Protein AF-A0A962NWC8-F1 (afdb_monomer)

Structure (mmCIF, N/CA/C/O backbone):
data_AF-A0A962NWC8-F1
#
_entry.id   AF-A0A962NWC8-F1
#
loop_
_atom_site.group_PDB
_atom_site.id
_atom_site.type_symbol
_atom_site.label_atom_id
_atom_site.label_alt_id
_atom_site.label_comp_id
_atom_site.label_asym_id
_atom_site.label_entity_id
_atom_site.label_seq_id
_atom_site.pdbx_PDB_ins_code
_atom_site.Cartn_x
_atom_site.Cartn_y
_atom_site.Cartn_z
_atom_site.occupancy
_atom_site.B_iso_or_equiv
_atom_site.auth_seq_id
_atom_site.auth_comp_id
_atom_site.auth_asym_id
_atom_site.auth_atom_id
_atom_site.pdbx_PDB_model_num
ATOM 1 N N . TYR A 1 1 ? -16.244 -4.162 -18.349 1.00 38.94 1 TYR A N 1
ATOM 2 C CA . TYR A 1 1 ? -16.331 -2.793 -18.890 1.00 38.94 1 TYR A CA 1
ATOM 3 C C . TYR A 1 1 ? -14.969 -2.409 -19.448 1.00 38.94 1 TYR A C 1
ATOM 5 O O . TYR A 1 1 ? -13.984 -2.564 -18.739 1.00 38.94 1 TYR A O 1
ATOM 13 N N . LEU A 1 2 ? -14.910 -2.013 -20.722 1.00 38.56 2 LEU A N 1
ATOM 14 C CA . LEU A 1 2 ? -13.687 -1.648 -21.447 1.00 38.56 2 LEU A CA 1
ATOM 15 C C . LEU A 1 2 ? -13.660 -0.122 -21.601 1.00 38.56 2 LEU A C 1
ATOM 17 O O . LEU A 1 2 ? -14.443 0.425 -22.372 1.00 38.56 2 LEU A O 1
ATOM 21 N N . LEU A 1 3 ? -12.791 0.558 -20.855 1.00 53.47 3 LEU A N 1
ATOM 22 C CA . LEU A 1 3 ? -12.426 1.950 -21.124 1.00 53.47 3 LEU A CA 1
ATOM 23 C C . LEU A 1 3 ? -11.216 1.906 -22.064 1.00 53.47 3 LEU A C 1
ATOM 25 O O . LEU A 1 3 ? -10.123 1.531 -21.648 1.00 53.47 3 LEU A O 1
ATOM 29 N N . GLY A 1 4 ? -11.449 2.165 -23.351 1.00 47.06 4 GLY A N 1
ATOM 30 C CA . GLY A 1 4 ? -10.416 2.172 -24.384 1.00 47.06 4 GLY A CA 1
ATOM 31 C C . GLY A 1 4 ? -9.864 3.577 -24.591 1.00 47.06 4 GLY A C 1
ATOM 32 O O . GLY A 1 4 ? -10.625 4.481 -24.920 1.00 47.06 4 GLY A O 1
ATOM 33 N N . ASP A 1 5 ? -8.551 3.735 -24.434 1.00 49.88 5 ASP A N 1
ATOM 34 C CA . ASP A 1 5 ? -7.811 4.939 -24.819 1.00 49.88 5 ASP A CA 1
ATOM 35 C C . ASP A 1 5 ? -6.785 4.587 -25.916 1.00 49.88 5 ASP A C 1
ATOM 37 O O . ASP A 1 5 ? -6.224 3.485 -25.942 1.00 49.88 5 ASP A O 1
ATOM 41 N N . ALA A 1 6 ? -6.571 5.502 -26.861 1.00 53.81 6 ALA A N 1
ATOM 42 C CA . ALA A 1 6 ? -5.991 5.272 -28.189 1.00 53.81 6 ALA A CA 1
ATOM 43 C C . ALA A 1 6 ? -4.457 5.063 -28.228 1.00 53.81 6 ALA A C 1
ATOM 45 O O . ALA A 1 6 ? -3.822 5.325 -29.249 1.00 53.81 6 ALA A O 1
ATOM 46 N N . LYS A 1 7 ? -3.834 4.573 -27.147 1.00 49.38 7 LYS A N 1
ATOM 47 C CA . LYS A 1 7 ? -2.367 4.388 -27.052 1.00 49.38 7 LYS A CA 1
ATOM 48 C C . LYS A 1 7 ? -1.877 2.958 -26.819 1.00 49.38 7 LYS A C 1
ATOM 50 O O . LYS A 1 7 ? -0.694 2.737 -26.580 1.00 49.38 7 LYS A O 1
ATOM 55 N N . GLY A 1 8 ? -2.754 1.977 -26.998 1.00 46.06 8 GLY A N 1
ATOM 56 C CA . GLY A 1 8 ? -2.400 0.566 -26.908 1.00 46.06 8 GLY A CA 1
ATOM 57 C C . GLY A 1 8 ? -2.704 -0.001 -25.529 1.00 46.06 8 GLY A C 1
ATOM 58 O O . GLY A 1 8 ? -2.374 0.574 -24.494 1.00 46.06 8 GLY A O 1
ATOM 59 N N . PHE A 1 9 ? -3.370 -1.152 -25.535 1.00 51.34 9 PHE A N 1
ATOM 60 C CA . PHE A 1 9 ? -3.674 -1.926 -24.343 1.00 51.34 9 PHE A CA 1
ATOM 61 C C . PHE A 1 9 ? -2.367 -2.384 -23.696 1.00 51.34 9 PHE A C 1
ATOM 63 O O . PHE A 1 9 ? -1.778 -3.387 -24.090 1.00 51.34 9 PHE A O 1
ATOM 70 N N . GLN A 1 10 ? -1.902 -1.644 -22.696 1.00 55.91 10 GLN A N 1
ATOM 71 C CA . GLN A 1 10 ? -0.877 -2.134 -21.789 1.00 55.91 10 GLN A CA 1
ATOM 72 C C . GLN A 1 10 ? -1.573 -3.137 -20.858 1.00 55.91 10 GLN A C 1
ATOM 74 O O . GLN A 1 10 ? -2.453 -2.722 -20.097 1.00 55.91 10 GLN A O 1
ATOM 79 N N . PRO A 1 11 ? -1.259 -4.447 -20.914 1.00 59.81 11 PRO A N 1
ATOM 80 C CA . PRO A 1 11 ? -1.851 -5.404 -19.993 1.00 59.8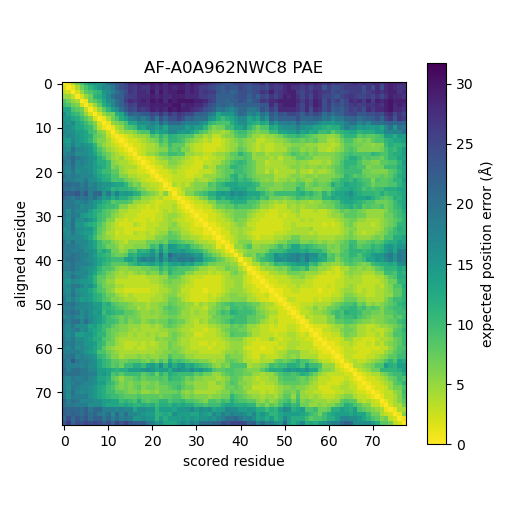1 11 PRO A CA 1
ATOM 81 C C . PRO A 1 11 ? -1.460 -5.006 -18.571 1.00 59.81 11 PRO A C 1
ATOM 83 O O . PRO A 1 11 ? -0.291 -5.058 -18.192 1.00 59.81 11 PRO A O 1
ATOM 86 N N . LEU A 1 12 ? -2.453 -4.573 -17.797 1.00 66.00 12 LEU A N 1
ATOM 87 C CA . LEU A 1 12 ? -2.293 -4.210 -16.399 1.00 66.00 12 LEU A CA 1
ATOM 88 C C . LEU A 1 12 ? -2.062 -5.498 -15.608 1.00 66.00 12 LEU A C 1
ATOM 90 O O . LEU A 1 12 ? -3.006 -6.198 -15.248 1.00 66.00 12 LEU A O 1
ATOM 94 N N . LYS A 1 13 ? -0.796 -5.870 -15.415 1.00 73.31 13 LYS A N 1
ATOM 95 C CA . LYS A 1 13 ? -0.438 -7.055 -14.640 1.00 73.31 13 LYS A CA 1
ATOM 96 C C . LYS A 1 13 ? -0.263 -6.665 -13.184 1.00 73.31 13 LYS A C 1
ATOM 98 O O . LYS A 1 13 ? 0.521 -5.778 -12.857 1.00 73.31 13 LYS A O 1
ATOM 103 N N . PHE A 1 14 ? -0.978 -7.366 -12.321 1.00 81.56 14 PHE A N 1
ATOM 104 C CA . PHE A 1 14 ? -0.832 -7.262 -10.880 1.00 81.56 14 PHE A CA 1
ATOM 105 C C . PHE A 1 14 ? -0.388 -8.612 -10.345 1.00 81.56 14 PHE A C 1
ATOM 107 O O . PHE A 1 14 ? -0.928 -9.647 -10.736 1.00 81.56 14 PHE A O 1
ATOM 114 N N . ILE A 1 15 ? 0.594 -8.588 -9.458 1.00 83.88 15 ILE A N 1
ATOM 115 C CA . ILE A 1 15 ? 1.030 -9.740 -8.687 1.00 83.88 15 ILE A CA 1
ATOM 116 C C . ILE A 1 15 ? 0.599 -9.482 -7.253 1.00 83.88 15 ILE A C 1
ATOM 118 O O . ILE A 1 15 ? 0.887 -8.434 -6.682 1.00 83.88 15 ILE A O 1
ATOM 122 N N . VAL A 1 16 ? -0.132 -10.431 -6.685 1.00 85.88 16 VAL A N 1
ATOM 123 C CA . VAL A 1 16 ? -0.460 -10.404 -5.265 1.00 85.88 16 VAL A CA 1
ATOM 124 C C . VAL A 1 16 ? 0.748 -10.969 -4.525 1.00 85.88 16 VAL A C 1
ATOM 126 O O . VAL A 1 16 ? 1.017 -12.163 -4.618 1.00 85.88 16 VAL A O 1
ATOM 129 N N . ASP A 1 17 ? 1.484 -10.104 -3.831 1.00 82.25 17 ASP A N 1
ATOM 130 C CA . ASP A 1 17 ? 2.656 -10.479 -3.028 1.00 82.25 17 ASP A CA 1
ATOM 131 C C . ASP A 1 17 ? 2.241 -11.248 -1.760 1.00 82.25 17 ASP A C 1
ATOM 133 O O . ASP A 1 17 ? 3.005 -12.059 -1.245 1.00 82.25 17 ASP A O 1
ATOM 137 N N . GLY A 1 18 ? 1.025 -11.011 -1.259 1.00 86.44 18 GLY A N 1
ATOM 138 C CA . GLY A 1 18 ? 0.486 -11.679 -0.075 1.00 86.44 18 GLY A CA 1
ATOM 139 C C . GLY A 1 18 ? -0.200 -10.708 0.875 1.00 86.44 18 GLY A C 1
ATOM 140 O O . GLY A 1 18 ? -0.488 -9.571 0.518 1.00 86.44 18 GLY A O 1
ATOM 141 N N . VAL A 1 19 ? -0.501 -11.164 2.088 1.00 87.62 19 VAL A N 1
ATOM 142 C CA . VAL A 1 19 ? -1.084 -10.325 3.142 1.00 87.62 19 VAL A CA 1
ATOM 143 C C . VAL A 1 19 ? 0.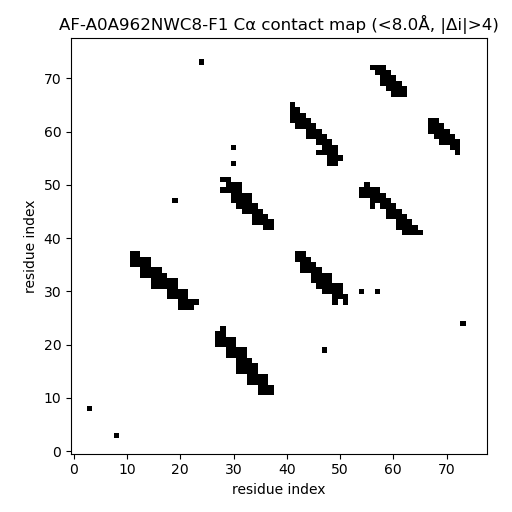018 -9.941 4.125 1.00 87.62 19 VAL A C 1
ATOM 145 O O . VAL A 1 19 ? 0.727 -10.805 4.631 1.00 87.62 19 VAL A O 1
ATOM 148 N N . GLU A 1 20 ? 0.147 -8.650 4.394 1.00 85.81 20 GLU A N 1
ATOM 149 C CA . GLU A 1 20 ? 1.131 -8.050 5.286 1.00 85.81 20 GLU A CA 1
ATOM 150 C C . GLU A 1 20 ? 0.399 -7.288 6.397 1.00 85.81 20 GLU A C 1
ATOM 152 O O . GLU A 1 20 ? -0.586 -6.590 6.153 1.00 85.81 20 GLU A O 1
ATOM 157 N N . LYS A 1 21 ? 0.843 -7.4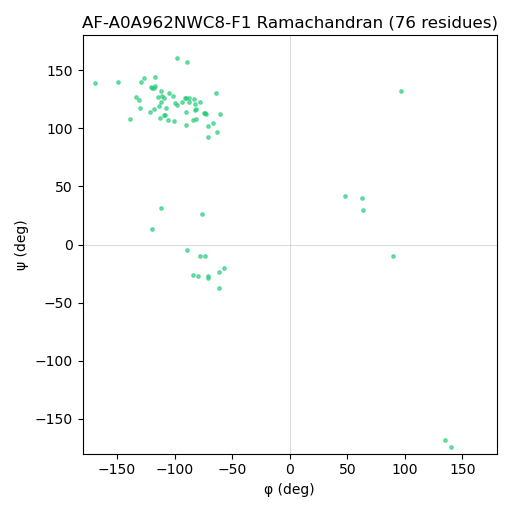38 7.646 1.00 85.88 21 LYS A N 1
ATOM 158 C CA . LYS A 1 21 ? 0.252 -6.717 8.778 1.00 85.88 21 LYS A CA 1
ATOM 159 C C . LYS A 1 21 ? 0.857 -5.322 8.846 1.00 85.88 21 LYS A C 1
ATOM 161 O O . LYS A 1 21 ? 2.054 -5.187 9.087 1.00 85.88 21 LYS A O 1
ATOM 166 N N . ILE A 1 22 ? 0.033 -4.295 8.656 1.00 81.38 22 ILE A N 1
ATOM 167 C CA . ILE A 1 22 ? 0.443 -2.898 8.802 1.00 81.38 22 ILE A CA 1
ATOM 168 C C . ILE A 1 22 ? -0.112 -2.344 10.106 1.00 81.38 22 ILE A C 1
ATOM 170 O O . ILE A 1 22 ? -1.302 -2.444 10.407 1.00 81.38 22 ILE A O 1
ATOM 174 N N . LYS A 1 23 ? 0.778 -1.722 10.876 1.00 77.81 23 LYS A N 1
ATOM 175 C CA . LYS A 1 23 ? 0.419 -0.981 12.076 1.00 77.81 23 LYS A CA 1
ATOM 176 C C . LYS A 1 23 ? -0.007 0.426 11.675 1.00 77.81 23 LYS A C 1
ATOM 178 O O . LYS A 1 23 ? 0.827 1.242 11.294 1.00 77.81 23 LYS A O 1
ATOM 183 N N . ILE A 1 24 ? -1.304 0.692 11.751 1.00 74.88 24 ILE A N 1
ATOM 184 C CA . ILE A 1 24 ? -1.876 2.026 11.577 1.00 74.88 24 ILE A CA 1
ATOM 185 C C . ILE A 1 24 ? -2.133 2.657 12.956 1.00 74.88 24 ILE A C 1
ATOM 187 O O . ILE A 1 24 ? -2.244 1.942 13.954 1.00 74.88 24 ILE A O 1
ATOM 191 N N . PRO A 1 25 ? -2.271 3.991 13.056 1.00 70.25 25 PRO A N 1
ATOM 192 C CA . PRO A 1 25 ? -2.583 4.659 14.326 1.00 70.25 25 PRO A CA 1
ATOM 193 C C . PRO A 1 25 ? -3.882 4.166 14.986 1.00 70.25 25 PRO A C 1
ATOM 195 O O . PRO A 1 25 ? -4.074 4.336 16.184 1.00 70.25 25 PRO A O 1
ATOM 198 N N . TYR A 1 26 ? -4.767 3.548 14.200 1.00 66.00 26 TYR A N 1
ATOM 199 C CA . TYR A 1 26 ? -6.043 2.990 14.640 1.00 66.00 26 TYR A CA 1
ATOM 200 C C . TYR A 1 26 ? -5.958 1.516 15.102 1.00 66.00 26 TYR A C 1
ATOM 202 O O . TYR A 1 26 ? -6.949 0.968 15.574 1.00 66.00 26 TYR A O 1
ATOM 210 N N . GLY A 1 27 ? -4.797 0.857 14.974 1.00 77.38 27 GLY A N 1
ATOM 211 C CA . GLY A 1 27 ? -4.601 -0.556 15.324 1.00 77.38 27 GLY A CA 1
ATOM 212 C C . GLY A 1 27 ? -3.715 -1.315 14.331 1.00 77.38 27 GLY A C 1
ATOM 213 O O . GLY A 1 27 ? -3.149 -0.745 13.404 1.00 77.38 27 GLY A O 1
ATOM 214 N N . GLU A 1 28 ? -3.580 -2.626 14.509 1.00 83.69 28 GLU A N 1
ATOM 215 C CA . GLU A 1 28 ? -2.928 -3.488 13.517 1.00 83.69 28 GLU A CA 1
ATOM 216 C C . GLU A 1 28 ? -3.975 -4.031 12.551 1.00 83.69 28 GLU A C 1
ATOM 218 O O . GLU A 1 28 ? -4.972 -4.618 12.974 1.00 83.69 28 GLU A O 1
ATOM 223 N N . ILE A 1 29 ? -3.755 -3.832 11.252 1.00 85.38 29 ILE A N 1
ATOM 224 C CA . ILE A 1 29 ? -4.658 -4.314 10.212 1.00 85.38 29 ILE A CA 1
ATOM 225 C C . ILE A 1 29 ? -3.915 -5.143 9.173 1.00 85.38 29 ILE A C 1
ATOM 227 O O . ILE A 1 29 ? -2.773 -4.869 8.807 1.00 85.38 29 ILE A O 1
ATOM 231 N N . GLU A 1 30 ? -4.586 -6.179 8.687 1.00 87.75 30 GLU A N 1
ATOM 232 C CA . GLU A 1 30 ? -4.088 -7.028 7.614 1.00 87.75 30 GLU A CA 1
ATOM 233 C C . GLU A 1 30 ? -4.340 -6.363 6.259 1.00 87.75 30 GLU A C 1
A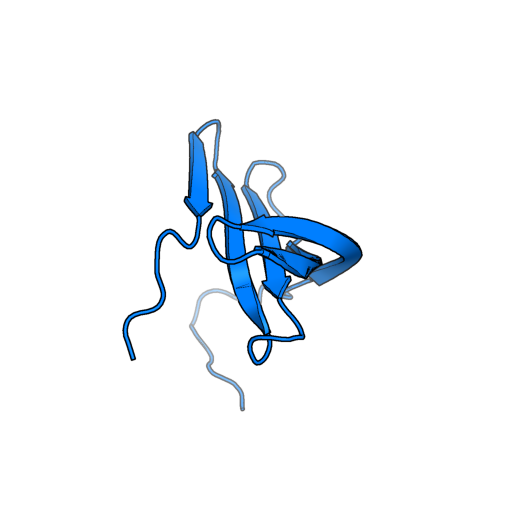TOM 235 O O . GLU A 1 30 ? -5.488 -6.158 5.847 1.00 87.75 30 GLU A O 1
ATOM 240 N N . ALA A 1 31 ? -3.255 -6.039 5.559 1.00 88.56 31 ALA A N 1
ATOM 241 C CA . ALA A 1 31 ? -3.273 -5.404 4.256 1.00 88.56 31 ALA A CA 1
ATOM 242 C C . ALA A 1 31 ? -2.715 -6.335 3.175 1.00 88.56 31 ALA A C 1
ATOM 244 O O . ALA A 1 31 ? -1.618 -6.864 3.276 1.00 88.56 31 ALA A O 1
ATOM 245 N N . LEU A 1 32 ? -3.473 -6.540 2.107 1.00 89.38 32 LEU A N 1
ATOM 246 C CA . LEU A 1 32 ? -3.055 -7.285 0.931 1.00 89.38 32 LEU A CA 1
ATOM 247 C C . LEU A 1 32 ? -2.060 -6.446 0.122 1.00 89.38 32 LEU A C 1
ATOM 249 O O . LEU A 1 32 ? -2.443 -5.420 -0.441 1.00 89.38 32 LEU A O 1
ATOM 253 N N . LYS A 1 33 ? -0.807 -6.892 0.052 1.00 89.75 33 LYS A N 1
ATOM 254 C CA . LYS A 1 33 ? 0.233 -6.319 -0.795 1.00 89.75 33 LYS A CA 1
ATOM 255 C C . LYS A 1 33 ? 0.032 -6.775 -2.241 1.00 89.75 33 LYS A C 1
ATOM 257 O O . LYS A 1 33 ? 0.001 -7.971 -2.543 1.00 89.75 33 LYS A O 1
ATOM 262 N N . VAL A 1 34 ? -0.102 -5.811 -3.140 1.00 88.00 34 VAL A N 1
ATOM 263 C CA . VAL A 1 34 ? -0.308 -6.006 -4.574 1.00 88.00 34 VAL A CA 1
ATOM 264 C C . VAL A 1 34 ? 0.698 -5.153 -5.329 1.00 88.00 34 VAL A C 1
ATOM 266 O O . VAL A 1 34 ? 0.671 -3.928 -5.244 1.00 88.00 34 VAL A O 1
ATOM 269 N N . THR A 1 35 ? 1.570 -5.795 -6.096 1.00 85.31 35 THR A N 1
ATOM 270 C CA . THR A 1 35 ? 2.569 -5.132 -6.932 1.00 85.31 35 THR A CA 1
ATOM 271 C C . THR A 1 35 ? 2.077 -5.080 -8.374 1.00 85.31 35 THR A C 1
ATOM 273 O O . THR A 1 35 ? 1.795 -6.100 -9.001 1.00 85.31 35 THR A O 1
ATOM 276 N N . ARG A 1 36 ? 1.975 -3.878 -8.931 1.00 83.44 36 ARG A N 1
ATOM 277 C CA . ARG A 1 36 ? 1.705 -3.640 -10.346 1.00 83.44 36 ARG A CA 1
ATOM 278 C C . ARG A 1 36 ? 3.007 -3.760 -11.130 1.00 83.44 36 ARG A C 1
ATOM 280 O O . ARG A 1 36 ? 3.955 -3.013 -10.892 1.00 83.44 36 ARG A O 1
ATOM 287 N N . ILE A 1 37 ? 3.023 -4.679 -12.088 1.00 74.25 37 ILE A N 1
ATOM 288 C CA . ILE A 1 37 ? 4.139 -4.885 -13.007 1.00 74.25 37 ILE A CA 1
ATOM 289 C C . ILE A 1 37 ? 3.915 -4.005 -14.233 1.00 74.25 37 ILE A C 1
ATOM 291 O O . ILE A 1 37 ? 2.971 -4.216 -15.000 1.00 74.25 37 ILE A O 1
ATOM 295 N N . HIS A 1 38 ? 4.785 -3.016 -14.416 1.00 70.88 38 HIS A N 1
ATOM 296 C CA . HIS A 1 38 ? 4.865 -2.257 -15.658 1.00 70.88 38 HIS A CA 1
ATOM 297 C C . HIS A 1 38 ? 5.834 -2.931 -16.633 1.00 70.88 38 HIS A C 1
ATOM 299 O O . HIS A 1 38 ? 6.705 -3.701 -16.240 1.00 70.88 38 HIS A O 1
ATOM 305 N N . HIS A 1 39 ? 5.667 -2.649 -17.927 1.00 66.31 39 HIS A N 1
ATOM 306 C CA . HIS A 1 39 ? 6.613 -3.090 -18.955 1.00 66.31 39 HIS A CA 1
ATOM 307 C C . HIS A 1 39 ? 7.942 -2.318 -18.872 1.00 66.31 39 HIS A C 1
ATOM 309 O O . HIS A 1 39 ? 8.992 -2.846 -19.219 1.00 66.31 39 HIS A O 1
ATOM 315 N N . SER A 1 40 ? 7.891 -1.073 -18.395 1.00 64.75 40 SER A N 1
ATOM 316 C CA . SER A 1 40 ? 9.061 -0.243 -18.109 1.00 64.75 40 SER A CA 1
ATOM 317 C C . SER A 1 40 ? 9.612 -0.596 -16.730 1.00 64.75 40 SER A C 1
ATOM 319 O O . SER A 1 40 ? 8.868 -0.543 -15.750 1.00 64.75 40 SER A O 1
ATOM 321 N N . ALA A 1 41 ? 10.899 -0.943 -16.654 1.00 65.00 41 ALA A N 1
ATOM 322 C CA . ALA A 1 41 ? 11.570 -1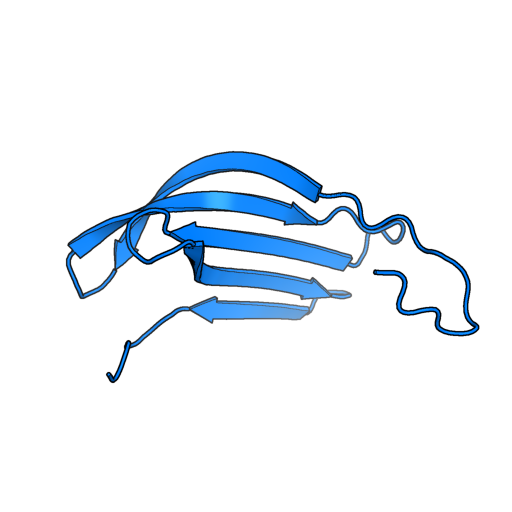.289 -15.398 1.00 65.00 41 ALA A CA 1
ATOM 323 C C . ALA A 1 41 ? 11.581 -0.124 -14.391 1.00 65.00 41 ALA A C 1
ATOM 325 O O . ALA A 1 41 ? 11.629 -0.353 -13.186 1.00 65.00 41 ALA A O 1
ATOM 326 N N . ASP A 1 42 ? 11.463 1.106 -14.889 1.00 67.69 42 ASP A N 1
ATOM 327 C CA . ASP A 1 42 ? 11.552 2.345 -14.113 1.00 67.69 42 ASP A CA 1
ATOM 328 C C . ASP A 1 42 ? 10.279 2.672 -13.324 1.00 67.69 42 ASP A C 1
ATOM 330 O O . ASP A 1 42 ? 10.280 3.591 -12.506 1.00 67.69 42 ASP A O 1
ATOM 334 N N . ARG A 1 43 ? 9.180 1.938 -13.565 1.00 73.75 43 ARG A N 1
ATOM 335 C CA . ARG A 1 43 ? 7.880 2.182 -12.932 1.00 73.75 43 ARG A CA 1
ATOM 336 C C . ARG A 1 43 ? 7.399 0.966 -12.160 1.00 73.75 43 ARG A C 1
ATOM 338 O O . ARG A 1 43 ? 7.043 -0.054 -12.743 1.00 73.75 43 ARG A O 1
ATOM 345 N N . GLN A 1 44 ? 7.301 1.083 -10.845 1.00 79.44 44 GLN A N 1
ATOM 346 C CA . GLN A 1 44 ? 6.692 0.059 -9.998 1.00 79.44 44 GLN A CA 1
ATOM 347 C C . GLN A 1 44 ? 5.657 0.700 -9.090 1.00 79.44 44 GLN A C 1
ATOM 349 O O . GLN A 1 44 ? 5.853 1.794 -8.576 1.00 79.44 44 GLN A O 1
ATOM 354 N N . THR A 1 45 ? 4.521 0.041 -8.886 1.00 84.25 45 THR A N 1
ATOM 355 C CA . THR A 1 45 ? 3.528 0.520 -7.919 1.00 84.25 45 THR A CA 1
ATOM 356 C C . THR A 1 45 ? 3.110 -0.619 -7.020 1.00 84.25 45 THR A C 1
ATOM 358 O O . THR A 1 45 ? 2.661 -1.653 -7.497 1.00 84.25 45 THR A O 1
ATOM 361 N N . GLN A 1 46 ? 3.253 -0.433 -5.721 1.00 88.38 46 GLN A N 1
ATOM 362 C CA . GLN A 1 46 ? 2.862 -1.372 -4.689 1.00 88.38 46 GLN A CA 1
ATOM 363 C C . GLN A 1 46 ? 1.689 -0.785 -3.914 1.00 88.38 46 GLN A C 1
ATOM 365 O O . GLN A 1 46 ? 1.713 0.372 -3.505 1.00 88.38 46 GLN A O 1
ATOM 370 N N . PHE A 1 47 ? 0.657 -1.588 -3.718 1.00 88.56 47 PHE A N 1
ATOM 371 C CA . PHE A 1 47 ? -0.545 -1.227 -2.985 1.00 88.56 47 PHE A CA 1
ATOM 372 C C . PHE A 1 47 ? -0.689 -2.162 -1.796 1.00 88.56 47 PHE A C 1
ATOM 374 O O . PHE A 1 47 ? -0.565 -3.370 -1.954 1.00 88.56 47 PHE A O 1
ATOM 381 N N . TRP A 1 48 ? -1.002 -1.618 -0.630 1.00 89.44 48 TRP A N 1
ATOM 382 C CA . TRP A 1 48 ? -1.378 -2.372 0.557 1.00 89.44 48 TRP A CA 1
ATOM 383 C C . TRP A 1 48 ? -2.845 -2.081 0.846 1.00 89.44 48 TRP A C 1
ATOM 385 O O . TRP A 1 48 ? -3.201 -0.970 1.238 1.00 89.44 48 TRP A O 1
ATOM 395 N N . LEU A 1 49 ? -3.697 -3.076 0.622 1.00 86.62 49 LEU A N 1
ATOM 396 C CA . LEU A 1 49 ? -5.154 -2.955 0.681 1.00 86.62 49 LEU A CA 1
ATOM 397 C C . LEU A 1 49 ? -5.687 -3.666 1.924 1.00 86.62 49 LEU A C 1
ATOM 399 O O . LEU A 1 49 ? -5.644 -4.892 2.008 1.00 86.62 49 LEU A O 1
ATOM 403 N N . ALA A 1 50 ? -6.206 -2.925 2.891 1.00 87.06 50 ALA A N 1
ATOM 404 C CA . ALA A 1 50 ? -6.728 -3.489 4.127 1.00 87.06 50 ALA A CA 1
ATOM 405 C C . ALA A 1 50 ? -8.064 -4.206 3.913 1.00 87.06 50 ALA A C 1
ATOM 407 O O . ALA A 1 50 ? -9.088 -3.564 3.679 1.00 87.06 50 ALA A O 1
ATOM 408 N N . LYS A 1 51 ? -8.084 -5.537 4.061 1.00 80.62 51 LYS A N 1
ATOM 409 C CA . LYS A 1 51 ? -9.316 -6.329 3.889 1.00 80.62 51 LYS A CA 1
ATOM 410 C C . LYS A 1 51 ? -10.404 -5.931 4.888 1.00 80.62 51 LYS A C 1
ATOM 412 O O . LYS A 1 51 ? -11.567 -5.875 4.512 1.00 80.62 51 LYS A O 1
ATOM 417 N N . SER A 1 52 ? -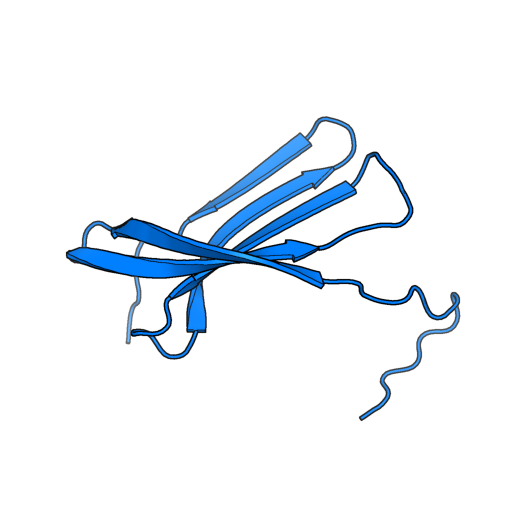10.029 -5.610 6.127 1.00 81.81 52 SER A N 1
ATOM 418 C CA . SER A 1 52 ? -10.986 -5.236 7.179 1.00 81.81 52 SER A CA 1
ATOM 419 C C . SER A 1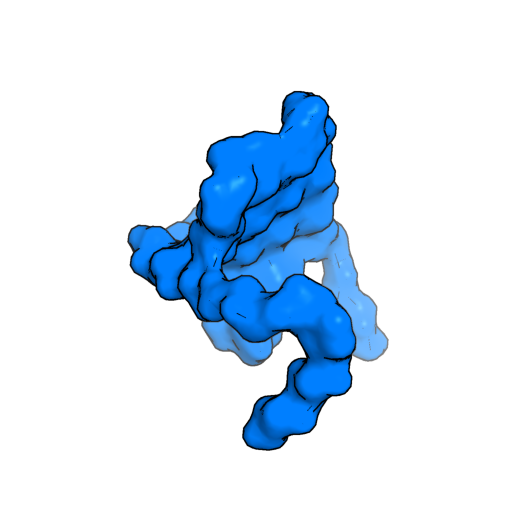 52 ? -11.594 -3.838 7.007 1.00 81.81 52 SER A C 1
ATOM 421 O O . SER A 1 52 ? -12.522 -3.504 7.734 1.00 81.81 52 SER A O 1
ATOM 423 N N . LEU A 1 53 ? -11.083 -3.027 6.072 1.00 78.38 53 LEU A N 1
ATOM 424 C CA . LEU A 1 53 ? -11.608 -1.700 5.725 1.00 78.38 53 LEU A CA 1
ATOM 425 C C . LEU A 1 53 ? -12.221 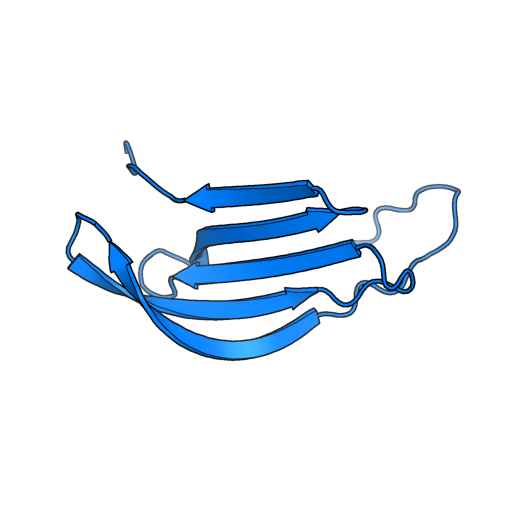-1.696 4.314 1.00 78.38 53 LEU A C 1
ATOM 427 O O . LEU A 1 53 ? -12.115 -0.702 3.613 1.00 78.38 53 LEU A O 1
ATOM 431 N N . ASP A 1 54 ? -12.790 -2.810 3.847 1.00 79.19 54 ASP A N 1
ATOM 432 C CA . ASP A 1 54 ? -13.342 -2.919 2.484 1.00 79.19 54 ASP A CA 1
ATOM 433 C C . ASP A 1 54 ? -12.284 -2.742 1.376 1.00 79.19 54 ASP A C 1
ATOM 435 O O . ASP A 1 54 ? -12.528 -2.128 0.339 1.00 79.19 54 ASP A O 1
ATOM 439 N N . TYR A 1 55 ? -11.088 -3.309 1.580 1.00 79.38 55 TYR A N 1
ATOM 440 C CA . TYR A 1 55 ? -9.936 -3.183 0.672 1.00 79.38 55 TYR A CA 1
ATOM 441 C C . TYR A 1 55 ? -9.415 -1.748 0.531 1.00 79.38 55 TYR A C 1
ATOM 443 O O . TYR A 1 55 ? -8.846 -1.387 -0.501 1.00 79.38 55 TYR A O 1
ATOM 451 N N . LEU A 1 56 ? -9.556 -0.928 1.575 1.00 82.88 56 LEU A N 1
ATOM 452 C CA . LEU A 1 56 ? -9.044 0.438 1.551 1.00 82.88 56 LEU A CA 1
ATOM 453 C C . LEU A 1 56 ? -7.512 0.435 1.431 1.00 82.88 56 LEU A C 1
ATOM 455 O O . LEU A 1 56 ? -6.840 -0.271 2.192 1.00 82.88 56 LEU A O 1
ATOM 459 N N . PRO A 1 57 ? -6.930 1.210 0.504 1.00 83.12 57 PRO A N 1
ATOM 460 C CA . PRO A 1 57 ? -5.486 1.341 0.405 1.00 83.12 57 PRO A CA 1
ATOM 461 C C . PRO A 1 57 ? -4.951 2.056 1.651 1.00 83.12 57 PRO A C 1
ATOM 463 O O . PRO A 1 57 ? -5.102 3.266 1.800 1.00 83.12 57 PRO A O 1
ATOM 466 N N . VAL A 1 58 ? -4.327 1.304 2.560 1.00 85.69 58 VAL A N 1
ATOM 467 C CA . VAL A 1 58 ? -3.678 1.858 3.762 1.00 85.69 58 VAL A CA 1
ATOM 468 C C . VAL A 1 58 ? -2.308 2.436 3.442 1.00 85.69 58 VAL A C 1
ATOM 470 O O . VAL A 1 58 ? -1.844 3.351 4.119 1.00 85.69 58 VAL A O 1
ATOM 473 N N . LYS A 1 59 ? -1.667 1.905 2.400 1.00 86.31 59 LYS A N 1
ATOM 474 C CA . LYS A 1 59 ? -0.384 2.373 1.896 1.00 86.31 59 LYS A CA 1
ATOM 475 C C . LYS A 1 59 ? -0.304 2.140 0.397 1.00 86.31 59 LYS A C 1
ATOM 477 O O . LYS A 1 59 ? -0.731 1.101 -0.102 1.00 86.31 59 LYS A O 1
ATOM 482 N N . VAL A 1 60 ? 0.256 3.097 -0.322 1.00 88.31 60 VAL A N 1
ATOM 483 C CA . VAL A 1 60 ? 0.586 2.984 -1.739 1.00 88.31 60 VAL A CA 1
ATOM 484 C C . VAL A 1 60 ? 1.992 3.519 -1.915 1.00 88.31 60 VAL A C 1
ATOM 486 O O . VAL A 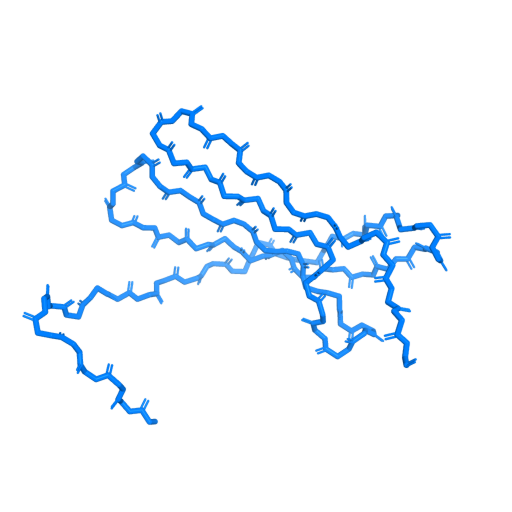1 60 ? 2.291 4.625 -1.479 1.00 88.31 60 VAL A O 1
ATOM 489 N N . VAL A 1 61 ? 2.859 2.733 -2.534 1.00 87.62 61 VAL A N 1
ATOM 490 C CA . VAL A 1 61 ? 4.219 3.142 -2.874 1.00 87.62 61 VAL A CA 1
ATOM 491 C C . VAL A 1 61 ? 4.343 3.085 -4.381 1.00 87.62 61 VAL A C 1
ATOM 493 O O . VAL A 1 61 ? 4.218 2.021 -4.977 1.00 87.62 61 VAL A O 1
ATOM 496 N N . GLN A 1 62 ? 4.581 4.227 -5.005 1.00 86.69 62 GLN A N 1
ATOM 497 C CA . GLN A 1 62 ? 4.868 4.321 -6.425 1.00 86.69 62 GLN A CA 1
ATOM 498 C C . GLN A 1 62 ? 6.321 4.738 -6.609 1.00 86.69 62 GLN A C 1
ATOM 500 O O . GLN A 1 62 ? 6.765 5.723 -6.033 1.00 86.69 62 GLN A O 1
ATOM 505 N N . MET A 1 63 ? 7.054 3.984 -7.409 1.00 85.19 63 MET A N 1
ATOM 506 C CA . MET A 1 63 ? 8.429 4.253 -7.802 1.00 85.19 63 MET A CA 1
ATOM 507 C C . MET A 1 63 ? 8.407 4.596 -9.289 1.00 85.19 63 MET A C 1
ATOM 509 O O . MET A 1 63 ? 7.885 3.806 -10.075 1.00 85.19 63 MET A O 1
ATOM 513 N N . ASP A 1 64 ? 8.901 5.774 -9.654 1.00 81.44 64 ASP A N 1
ATOM 514 C CA . ASP A 1 64 ? 8.884 6.320 -11.014 1.00 81.44 64 ASP A CA 1
ATOM 515 C C . ASP A 1 64 ? 10.233 6.995 -11.289 1.00 81.44 64 ASP A C 1
ATOM 517 O O . ASP A 1 64 ? 10.505 8.036 -10.701 1.00 81.44 64 ASP A O 1
ATOM 521 N N . ASP A 1 65 ? 11.091 6.401 -12.123 1.00 72.88 65 ASP A N 1
ATOM 522 C CA . ASP A 1 65 ? 12.344 7.019 -12.612 1.00 72.88 65 ASP A CA 1
ATOM 523 C C . ASP A 1 65 ? 13.208 7.652 -11.488 1.00 72.88 65 ASP A C 1
ATOM 525 O O . ASP A 1 65 ? 13.716 8.766 -11.583 1.00 72.88 65 ASP A O 1
ATOM 529 N N . GLY A 1 66 ? 13.315 6.953 -10.349 1.00 73.94 66 GLY A N 1
ATOM 530 C CA . GLY A 1 66 ? 14.053 7.405 -9.159 1.00 73.94 66 GLY A CA 1
ATOM 531 C C . GLY A 1 66 ? 13.247 8.225 -8.140 1.00 73.94 66 GLY A C 1
ATOM 532 O O . GLY A 1 66 ? 13.715 8.426 -7.018 1.00 73.94 66 GLY A O 1
ATOM 533 N N . ALA A 1 67 ? 12.025 8.646 -8.463 1.00 78.56 67 ALA A N 1
ATOM 534 C CA . ALA A 1 67 ? 11.098 9.263 -7.519 1.00 78.56 67 ALA A CA 1
ATOM 535 C C . ALA A 1 67 ? 10.263 8.195 -6.798 1.00 78.56 67 ALA A C 1
ATOM 537 O O . ALA A 1 67 ? 9.603 7.369 -7.426 1.00 78.56 67 ALA A O 1
ATOM 538 N N . ILE A 1 68 ? 10.268 8.220 -5.463 1.00 82.75 68 ILE A N 1
ATOM 539 C CA . ILE A 1 68 ? 9.459 7.325 -4.629 1.00 82.75 68 ILE A CA 1
ATOM 540 C C . ILE A 1 68 ? 8.353 8.147 -3.973 1.00 82.75 68 ILE A C 1
ATOM 542 O O . ILE A 1 68 ? 8.602 8.967 -3.092 1.00 82.75 68 ILE A O 1
ATOM 546 N N . TYR A 1 69 ? 7.118 7.898 -4.384 1.00 83.38 69 TYR A N 1
ATOM 547 C CA . TYR A 1 69 ? 5.916 8.468 -3.797 1.00 83.38 69 TYR A CA 1
ATOM 548 C C . TYR A 1 69 ? 5.320 7.461 -2.828 1.00 83.38 69 TYR A C 1
ATOM 550 O O . TYR A 1 69 ? 4.951 6.357 -3.219 1.00 83.38 69 TYR A O 1
ATOM 558 N N . THR A 1 70 ? 5.213 7.843 -1.561 1.00 84.69 70 THR A N 1
ATOM 559 C CA . THR A 1 70 ? 4.544 7.035 -0.541 1.00 84.69 70 THR A CA 1
ATOM 560 C C . THR A 1 70 ? 3.292 7.768 -0.093 1.00 84.69 70 THR A C 1
ATOM 562 O O . THR A 1 70 ? 3.364 8.891 0.396 1.00 84.69 70 THR A O 1
ATOM 565 N N . ILE A 1 71 ? 2.141 7.139 -0.294 1.00 83.38 71 ILE A N 1
ATOM 566 C CA . ILE A 1 71 ? 0.843 7.604 0.183 1.00 83.38 71 ILE A CA 1
ATOM 567 C C . ILE A 1 71 ? 0.457 6.674 1.317 1.00 83.38 71 ILE A C 1
ATOM 569 O O . ILE A 1 71 ? 0.298 5.473 1.112 1.00 83.38 71 ILE A O 1
ATOM 573 N N . GLU A 1 72 ? 0.317 7.220 2.513 1.00 81.94 72 GLU A N 1
ATOM 574 C CA . GLU A 1 72 ? -0.108 6.478 3.693 1.00 81.94 72 GLU A CA 1
ATOM 575 C C . GLU A 1 72 ? -1.428 7.051 4.186 1.00 81.94 72 GLU A C 1
ATOM 577 O O . GLU A 1 72 ? -1.629 8.268 4.233 1.00 81.94 72 GLU A O 1
ATOM 582 N N . LEU A 1 73 ? -2.350 6.160 4.535 1.00 74.12 73 LEU A N 1
ATOM 583 C CA . LEU A 1 73 ? -3.628 6.548 5.098 1.00 74.12 73 LEU A CA 1
ATOM 584 C C . LEU A 1 73 ? -3.399 7.078 6.517 1.00 74.12 73 LEU A C 1
ATOM 586 O O . LEU A 1 73 ? -3.215 6.308 7.458 1.00 74.12 73 LEU A O 1
ATOM 590 N N . GLN A 1 74 ? -3.418 8.402 6.668 1.00 71.19 74 GLN A N 1
ATOM 591 C CA . GLN A 1 74 ? -3.241 9.047 7.973 1.00 71.19 74 GLN A CA 1
ATOM 592 C C . GLN A 1 74 ? -4.537 9.144 8.785 1.00 71.19 74 GLN A C 1
ATOM 594 O O . GLN A 1 74 ? -4.492 9.168 10.012 1.00 71.19 74 GLN A O 1
ATOM 599 N N . GLY A 1 75 ? -5.698 9.162 8.131 1.00 61.50 75 GLY A N 1
ATOM 600 C CA . GLY A 1 75 ? -6.983 9.218 8.815 1.00 61.50 75 GLY A CA 1
ATOM 601 C C . GLY A 1 75 ? -8.141 8.955 7.867 1.00 61.50 75 GLY A C 1
ATOM 602 O O . GLY A 1 75 ? -8.152 9.437 6.738 1.00 61.50 75 GLY A O 1
ATOM 603 N N . LEU A 1 76 ? -9.117 8.184 8.341 1.00 62.50 76 LEU A N 1
ATOM 604 C CA . LEU A 1 76 ? -10.408 8.014 7.689 1.00 62.50 76 LEU A CA 1
ATOM 605 C C . LEU A 1 76 ? -11.408 8.916 8.422 1.00 62.50 76 LEU A C 1
ATOM 607 O O . LEU A 1 76 ? -11.786 8.614 9.554 1.00 62.50 76 LEU A O 1
ATOM 611 N N . GLN A 1 77 ? -11.805 10.032 7.811 1.00 57.03 77 GLN A N 1
ATOM 612 C CA . GLN A 1 77 ? -12.971 10.787 8.275 1.00 57.03 77 GLN A CA 1
ATOM 613 C C . GLN A 1 77 ? -14.213 10.210 7.590 1.00 57.03 77 GLN A C 1
ATOM 615 O O . GLN A 1 77 ? -14.245 10.101 6.365 1.00 57.03 77 GLN A O 1
ATOM 620 N N . LYS A 1 78 ? -15.177 9.767 8.401 1.00 46.22 78 LYS A N 1
ATOM 621 C CA . LYS A 1 78 ? -16.507 9.330 7.962 1.00 46.22 78 LYS A CA 1
ATOM 622 C C . LYS A 1 78 ? -17.431 10.522 7.770 1.00 46.22 78 LYS A C 1
ATOM 624 O O . LYS A 1 78 ? -17.307 11.470 8.576 1.00 46.22 78 LYS A O 1
#

Solvent-accessible surface area (backbone atoms only — not comparable to full-atom values): 4804 Å² total; per-residue (Å²): 137,88,88,86,67,101,80,66,91,72,77,84,42,69,46,76,79,44,78,44,80,44,81,48,102,91,44,78,44,54,16,38,32,34,38,38,55,53,95,51,90,53,38,42,38,38,36,25,23,21,59,91,61,83,50,39,66,47,31,35,40,36,36,48,79,90,45,76,48,76,49,65,66,85,74,85,84,131

Foldseek 3Di:
DDDDDDPDDFPFDKDFPAWDWDQAPVGIFIWTWIWTDGPDPQWIKIFTFGVVVVRHGQWIWIGHNNDTDIDGCNDDDD

pLDDT: mean 75.11, std 13.52, range [38.56, 89.75]

Mean predicted aligned error: 9.73 Å

Radius of gyration: 14.47 Å; Cα contacts (8 Å, |Δi|>4): 139; chains: 1; bounding box: 31×22×44 Å

Secondary structure (DSSP, 8-state):
-----TT-----EEEEEEEEEEEETTEEEEEEEEEEE-SSTTEEEEEEEEGGGTSEEEEEEEEETTEEEEEE------

Sequence (78 aa):
YLLGDAKGFQPLKFIVDGVEKIKIPYGEIEALKVTRIHHSADRQTQFWLAKSLDYLPVKVVQMDDGAIYTIELQGLQK